Protein AF-A0A4Y3WA38-F1 (afdb_monomer_lite)

Radius of gyration: 14.27 Å; chains: 1; bounding box: 49×22×35 Å

Sequence (94 aa):
MAKASGPQGAAYAIPTKDRGLRVLPLAVIRGHVDDFLGYACRRAELRFEVTPIGCGLAGYRPDQIAPRFAGAPANVILPEVFRAVLAASTWRSP

Organism: Nitrobacter winogradskyi (NCBI:txid913)

Secondary structure (DSSP, 8-state):
-----S--TT------B-TTSPBPPHHHHHHHHHHHHHHHHHTTTS-EEPP-TTSSTT---HHHHGGGGTT--TTEE--HHHHHHHHHHHT---

Structure (mmCIF, N/CA/C/O backbone):
data_AF-A0A4Y3WA38-F1
#
_entry.id   AF-A0A4Y3WA38-F1
#
loop_
_atom_site.group_PDB
_atom_site.id
_atom_site.type_symbol
_atom_site.label_atom_id
_atom_site.label_alt_id
_atom_site.label_comp_id
_atom_site.label_asym_id
_atom_site.label_entity_id
_atom_site.label_seq_id
_atom_site.pdbx_PDB_ins_code
_atom_site.Cartn_x
_atom_site.Cartn_y
_atom_site.Cartn_z
_atom_site.occupancy
_atom_site.B_iso_or_equiv
_atom_site.auth_seq_id
_atom_site.auth_comp_id
_atom_site.auth_asym_id
_atom_site.auth_atom_id
_atom_site.pdbx_PDB_model_num
ATOM 1 N N . MET A 1 1 ? 29.732 -4.669 7.928 1.00 39.69 1 MET A N 1
ATOM 2 C CA . MET A 1 1 ? 28.725 -4.810 9.005 1.00 39.69 1 MET A CA 1
ATOM 3 C C . MET A 1 1 ? 27.815 -3.594 8.945 1.00 39.69 1 MET A C 1
ATOM 5 O O . MET A 1 1 ? 28.342 -2.496 8.990 1.00 39.69 1 MET A O 1
ATOM 9 N N . ALA A 1 2 ? 26.499 -3.757 8.805 1.00 37.22 2 ALA A N 1
ATOM 10 C CA . ALA A 1 2 ? 25.548 -2.656 8.967 1.00 37.22 2 ALA A CA 1
ATOM 11 C C . ALA A 1 2 ? 24.535 -3.094 10.023 1.00 37.22 2 ALA A C 1
ATOM 13 O O . ALA A 1 2 ? 23.672 -3.934 9.772 1.00 37.22 2 ALA A O 1
ATOM 14 N N . LYS A 1 3 ? 24.760 -2.602 11.239 1.00 47.34 3 LYS A N 1
ATOM 15 C CA . LYS A 1 3 ? 23.900 -2.782 12.398 1.00 47.34 3 LYS A CA 1
ATOM 16 C C . LYS A 1 3 ? 22.981 -1.564 12.424 1.00 47.34 3 LYS A C 1
ATOM 18 O O . LYS A 1 3 ? 23.451 -0.458 12.654 1.00 47.34 3 LYS A O 1
ATOM 23 N N . ALA A 1 4 ? 21.698 -1.765 12.165 1.00 38.25 4 ALA A N 1
ATOM 24 C CA . ALA A 1 4 ? 20.661 -0.814 12.532 1.00 38.25 4 ALA A CA 1
ATOM 25 C C . ALA A 1 4 ? 19.808 -1.527 13.586 1.00 38.25 4 ALA A C 1
ATOM 27 O O . ALA A 1 4 ? 18.994 -2.386 13.262 1.00 38.25 4 ALA A O 1
ATOM 28 N N . SER A 1 5 ? 20.102 -1.270 14.860 1.00 47.12 5 SER A N 1
ATOM 29 C CA . SER A 1 5 ? 19.404 -1.849 16.011 1.00 47.12 5 SER A CA 1
ATOM 30 C C . SER A 1 5 ? 18.758 -0.714 16.799 1.00 47.12 5 SER A C 1
ATOM 32 O O . SER A 1 5 ? 19.465 0.166 17.278 1.00 47.12 5 SER A O 1
ATOM 34 N N . GLY A 1 6 ? 17.430 -0.743 16.906 1.00 40.12 6 GLY A N 1
ATOM 35 C CA . GLY A 1 6 ? 16.599 0.202 17.662 1.00 40.12 6 GLY A CA 1
ATOM 36 C C . GLY A 1 6 ? 15.301 0.513 16.901 1.00 40.12 6 GLY A C 1
ATOM 37 O O . GLY A 1 6 ? 15.355 0.569 15.672 1.00 40.12 6 GLY A O 1
ATOM 38 N N . PRO A 1 7 ? 14.139 0.670 17.565 1.00 40.72 7 PRO A N 1
ATOM 39 C CA . PRO A 1 7 ? 12.872 0.954 16.890 1.00 40.72 7 PRO A CA 1
ATOM 40 C C . PRO A 1 7 ? 12.934 2.334 16.222 1.00 40.72 7 PRO A C 1
ATOM 42 O O . PRO A 1 7 ? 12.791 3.366 16.870 1.00 40.72 7 PRO A O 1
ATOM 45 N N . GLN A 1 8 ? 13.183 2.356 14.915 1.00 36.78 8 GLN A N 1
ATOM 46 C CA . GLN A 1 8 ? 13.217 3.579 14.119 1.00 36.78 8 GLN A CA 1
ATOM 47 C C . GLN A 1 8 ? 11.786 3.899 13.665 1.00 36.78 8 GLN A C 1
ATOM 49 O O . GLN A 1 8 ? 11.334 3.445 12.621 1.00 36.78 8 GLN A O 1
ATOM 54 N N . GLY A 1 9 ? 11.064 4.597 14.551 1.00 42.97 9 GLY A N 1
ATOM 55 C CA . GLY A 1 9 ? 9.836 5.374 14.332 1.00 42.97 9 GLY A CA 1
ATOM 56 C C . GLY A 1 9 ? 8.814 4.824 13.341 1.00 42.97 9 GLY A C 1
ATOM 57 O O . GLY A 1 9 ? 8.882 5.197 12.186 1.00 42.97 9 GLY A O 1
ATOM 58 N N . ALA A 1 10 ? 7.857 4.008 13.805 1.00 51.28 10 ALA A N 1
ATOM 59 C CA . ALA A 1 10 ? 6.584 3.620 13.152 1.00 51.28 10 ALA A CA 1
ATOM 60 C C . ALA A 1 10 ? 6.588 3.295 11.634 1.00 51.28 10 ALA A C 1
ATOM 62 O O . ALA A 1 10 ? 5.529 3.147 11.026 1.00 51.28 10 ALA A O 1
ATOM 63 N N . ALA A 1 11 ? 7.753 3.150 11.013 1.00 49.56 11 ALA A N 1
ATOM 64 C CA . ALA A 1 11 ? 7.907 2.999 9.584 1.00 49.56 11 ALA A CA 1
ATOM 65 C C . ALA A 1 11 ? 7.999 1.512 9.273 1.00 49.56 11 ALA A C 1
ATOM 67 O O . ALA A 1 11 ? 8.980 0.841 9.600 1.00 49.56 11 ALA A O 1
ATOM 68 N N . TYR A 1 12 ? 6.961 0.981 8.635 1.00 58.59 12 TYR A N 1
ATOM 69 C CA . TYR A 1 12 ? 7.025 -0.362 8.088 1.00 58.59 12 TYR A CA 1
ATOM 70 C C . TYR A 1 12 ? 7.731 -0.301 6.732 1.00 58.59 12 TYR A C 1
ATOM 72 O O . TYR A 1 12 ? 7.180 0.180 5.741 1.00 58.59 12 TYR A O 1
ATOM 80 N N . ALA A 1 13 ? 8.974 -0.771 6.684 1.00 62.66 13 ALA A N 1
ATOM 81 C CA . ALA A 1 13 ? 9.718 -0.857 5.437 1.00 62.66 13 ALA A CA 1
ATOM 82 C C . ALA A 1 13 ? 9.263 -2.096 4.653 1.00 62.66 13 ALA A C 1
ATOM 84 O O . ALA A 1 13 ? 9.579 -3.220 5.035 1.00 62.66 13 ALA A O 1
ATOM 85 N N . ILE A 1 14 ? 8.552 -1.901 3.540 1.00 65.31 14 ILE A N 1
ATOM 86 C CA . ILE A 1 14 ? 8.278 -2.984 2.586 1.00 65.31 14 ILE A CA 1
ATOM 87 C C . ILE A 1 14 ? 9.498 -3.082 1.653 1.00 65.31 14 ILE A C 1
A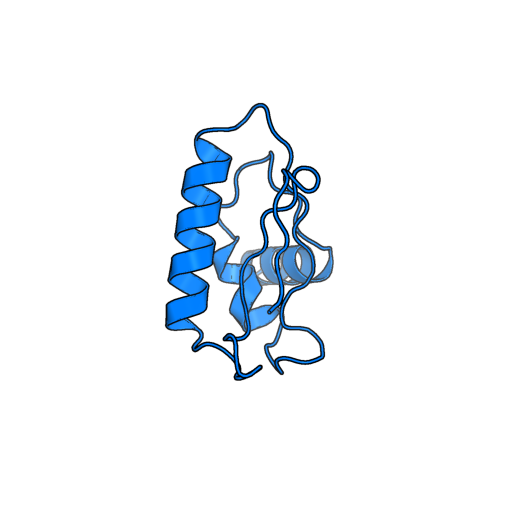TOM 89 O O . ILE A 1 14 ? 9.737 -2.170 0.852 1.00 65.31 14 ILE A O 1
ATOM 93 N N . PRO A 1 15 ? 10.314 -4.147 1.743 1.00 65.06 15 PRO A N 1
ATOM 94 C CA . PRO A 1 15 ? 11.504 -4.265 0.918 1.00 65.06 15 PRO A CA 1
ATOM 95 C C . PRO A 1 15 ? 11.104 -4.451 -0.552 1.00 65.06 15 PRO A C 1
ATOM 97 O O . PRO A 1 15 ? 10.313 -5.323 -0.900 1.00 65.06 15 PRO A O 1
ATOM 100 N N . THR A 1 16 ? 11.677 -3.634 -1.436 1.00 61.03 16 THR A N 1
ATOM 101 C CA . THR A 1 16 ? 11.564 -3.799 -2.904 1.00 61.03 16 THR A CA 1
ATOM 102 C C . THR A 1 16 ? 12.878 -4.195 -3.561 1.00 61.03 16 THR A C 1
ATOM 104 O O . THR A 1 16 ? 12.921 -4.462 -4.763 1.00 61.03 16 THR A O 1
ATOM 107 N N . LYS A 1 17 ? 13.951 -4.261 -2.770 1.00 59.44 17 LYS A N 1
ATOM 108 C CA . LYS A 1 17 ? 15.262 -4.746 -3.175 1.00 59.44 17 LYS A CA 1
ATOM 109 C C . LYS A 1 17 ? 15.816 -5.708 -2.134 1.00 59.44 17 LYS A C 1
ATOM 111 O O . LYS A 1 17 ? 15.575 -5.529 -0.942 1.00 59.44 17 LYS A O 1
ATOM 116 N N . ASP A 1 18 ? 16.561 -6.705 -2.594 1.00 62.72 18 ASP A N 1
ATOM 117 C CA . ASP A 1 18 ? 17.332 -7.592 -1.730 1.00 62.72 18 ASP A CA 1
ATOM 118 C C . ASP A 1 18 ? 18.602 -6.889 -1.199 1.00 62.72 18 ASP A C 1
ATOM 120 O O . ASP A 1 18 ? 18.924 -5.755 -1.566 1.00 62.72 18 ASP A O 1
ATOM 124 N N . ARG A 1 19 ? 19.357 -7.583 -0.341 1.00 60.38 19 ARG A N 1
ATOM 125 C CA . ARG A 1 19 ? 20.622 -7.101 0.234 1.00 60.38 19 ARG A CA 1
ATOM 126 C C . ARG A 1 19 ? 21.683 -6.766 -0.828 1.00 60.38 19 ARG A C 1
ATOM 128 O O . ARG A 1 19 ? 22.577 -5.974 -0.547 1.00 60.38 19 ARG A O 1
ATOM 135 N N . GLY A 1 20 ? 21.578 -7.342 -2.027 1.00 62.31 20 GLY A N 1
ATOM 136 C CA . GLY A 1 20 ? 22.381 -7.031 -3.211 1.00 62.31 20 GLY A CA 1
ATOM 137 C C . GLY A 1 20 ? 21.810 -5.936 -4.120 1.00 62.31 20 GLY A C 1
ATOM 138 O O . GLY A 1 20 ? 22.230 -5.848 -5.271 1.00 62.31 20 GLY A O 1
ATOM 139 N N . LEU A 1 21 ? 20.850 -5.131 -3.646 1.00 60.62 21 LEU A N 1
ATOM 140 C CA . LEU A 1 21 ? 20.139 -4.095 -4.411 1.00 60.62 21 LEU A CA 1
ATOM 141 C C . LEU A 1 21 ? 19.352 -4.623 -5.626 1.00 60.62 21 LEU A C 1
ATOM 143 O O . LEU A 1 21 ? 18.885 -3.827 -6.447 1.00 60.62 21 LEU A O 1
ATOM 147 N N . ARG A 1 22 ? 19.155 -5.942 -5.747 1.00 65.00 22 ARG A N 1
ATOM 148 C CA . ARG A 1 22 ? 18.378 -6.513 -6.850 1.00 65.00 22 ARG A CA 1
ATOM 149 C C . ARG A 1 22 ? 16.904 -6.338 -6.569 1.00 65.00 22 ARG A C 1
ATOM 151 O O . ARG A 1 22 ? 16.448 -6.568 -5.453 1.00 65.00 22 ARG A O 1
ATOM 158 N N . VAL A 1 23 ? 16.162 -5.946 -7.594 1.00 70.19 23 VAL A N 1
ATOM 159 C CA . VAL A 1 23 ? 14.714 -5.776 -7.511 1.00 70.19 23 VAL A CA 1
ATOM 160 C C . VAL A 1 23 ? 14.067 -7.114 -7.149 1.00 70.19 23 VAL A C 1
ATOM 162 O O . VAL A 1 23 ? 14.318 -8.128 -7.803 1.00 70.19 23 VAL A O 1
ATOM 165 N N . LEU A 1 24 ? 13.264 -7.124 -6.084 1.00 72.75 24 LEU A N 1
ATOM 166 C CA . LEU A 1 24 ? 12.534 -8.322 -5.679 1.00 72.75 24 LEU A CA 1
ATOM 167 C C . LEU A 1 24 ? 11.391 -8.589 -6.660 1.00 72.75 24 LEU A C 1
ATOM 169 O O . LEU A 1 24 ? 10.716 -7.641 -7.057 1.00 72.75 24 LEU A O 1
ATOM 173 N N . PRO A 1 25 ? 11.111 -9.855 -7.012 1.00 78.50 25 PRO A N 1
ATOM 174 C CA . PRO A 1 25 ? 9.965 -10.186 -7.844 1.00 78.50 25 PRO A CA 1
ATOM 175 C C . PRO A 1 25 ? 8.656 -9.653 -7.249 1.00 78.50 25 PRO A C 1
ATOM 177 O O . PRO A 1 25 ? 8.435 -9.710 -6.039 1.00 78.50 25 PRO A O 1
ATOM 180 N N . LEU A 1 26 ? 7.724 -9.251 -8.115 1.00 75.12 26 LEU A N 1
ATOM 181 C CA . LEU A 1 26 ? 6.371 -8.799 -7.749 1.00 75.12 26 LEU A CA 1
ATOM 182 C C . LEU A 1 26 ? 5.603 -9.783 -6.846 1.00 75.12 26 LEU A C 1
ATOM 184 O O . LEU A 1 26 ? 4.734 -9.369 -6.076 1.00 75.12 26 LEU A O 1
ATOM 188 N N . ALA A 1 27 ? 5.900 -11.081 -6.946 1.00 79.75 27 ALA A N 1
ATOM 189 C CA . ALA A 1 27 ? 5.337 -12.115 -6.080 1.00 79.75 27 ALA A CA 1
ATOM 190 C C . ALA A 1 27 ? 5.867 -12.026 -4.638 1.00 79.75 27 ALA A C 1
ATOM 192 O O . ALA A 1 27 ? 5.092 -12.173 -3.699 1.00 79.75 27 ALA A O 1
ATOM 193 N N . VAL A 1 28 ? 7.156 -11.724 -4.464 1.00 79.25 28 VAL A N 1
ATOM 194 C CA . VAL A 1 28 ? 7.787 -11.542 -3.147 1.00 79.25 28 VAL A CA 1
ATOM 195 C C . VAL A 1 28 ? 7.289 -10.253 -2.503 1.00 79.25 28 VAL A C 1
ATOM 197 O O . VAL A 1 28 ? 6.872 -10.255 -1.349 1.00 79.25 28 VAL A O 1
ATOM 200 N N . ILE A 1 29 ? 7.220 -9.170 -3.283 1.00 78.25 29 ILE A N 1
ATOM 201 C CA . ILE A 1 29 ? 6.647 -7.898 -2.823 1.00 78.25 29 ILE A CA 1
ATOM 202 C C . ILE A 1 29 ? 5.188 -8.091 -2.388 1.00 78.25 29 ILE A C 1
ATOM 204 O O . ILE A 1 29 ? 4.770 -7.504 -1.396 1.00 78.25 29 ILE A O 1
ATOM 208 N N . ARG A 1 30 ? 4.422 -8.956 -3.077 1.00 82.06 30 ARG A N 1
ATOM 209 C CA . ARG A 1 30 ? 3.053 -9.304 -2.663 1.00 82.06 30 ARG A CA 1
ATOM 210 C C . ARG A 1 30 ? 3.002 -9.850 -1.245 1.00 82.06 30 ARG A C 1
ATOM 212 O O . ARG A 1 30 ? 2.161 -9.392 -0.488 1.00 82.06 30 ARG A O 1
ATOM 219 N N . GLY A 1 31 ? 3.863 -10.818 -0.928 1.00 83.44 31 GLY A N 1
ATOM 220 C CA . GLY A 1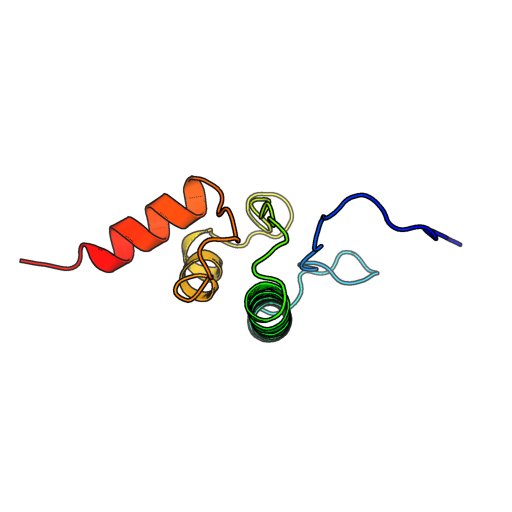 31 ? 3.902 -11.432 0.399 1.00 83.44 31 GLY A CA 1
ATOM 221 C C . GLY A 1 31 ? 4.173 -10.388 1.475 1.00 83.44 31 GLY A C 1
ATOM 222 O O . GLY A 1 31 ? 3.415 -10.279 2.425 1.00 83.44 31 GLY A O 1
ATOM 223 N N . HIS A 1 32 ? 5.160 -9.519 1.245 1.00 83.88 32 HIS A N 1
ATOM 224 C CA . HIS A 1 32 ? 5.466 -8.436 2.181 1.00 83.88 32 HIS A CA 1
ATOM 225 C C . HIS A 1 32 ? 4.329 -7.421 2.350 1.00 83.88 32 HIS A C 1
ATOM 227 O O . HIS A 1 32 ? 4.128 -6.918 3.452 1.00 83.88 32 HIS A O 1
ATOM 233 N N . VAL A 1 33 ? 3.593 -7.098 1.280 1.00 84.44 33 VAL A N 1
ATOM 234 C CA . VAL A 1 33 ? 2.411 -6.226 1.382 1.00 84.44 33 VAL A CA 1
ATOM 235 C C . VAL A 1 33 ? 1.307 -6.915 2.183 1.00 84.44 33 VAL A C 1
ATOM 237 O O . VAL A 1 33 ? 0.711 -6.277 3.039 1.00 84.44 33 VAL A O 1
ATOM 240 N N . ASP A 1 34 ? 1.056 -8.202 1.952 1.00 86.38 34 ASP A N 1
ATOM 241 C CA . ASP A 1 34 ? 0.032 -8.962 2.679 1.00 86.38 34 ASP A CA 1
ATOM 242 C C . ASP A 1 34 ? 0.351 -9.052 4.181 1.00 86.38 34 ASP A C 1
ATOM 244 O O . ASP A 1 34 ? -0.479 -8.695 5.019 1.00 86.38 34 ASP A O 1
ATOM 248 N N . ASP A 1 35 ? 1.601 -9.385 4.520 1.00 85.38 35 ASP A N 1
ATOM 249 C CA . ASP A 1 35 ? 2.099 -9.402 5.899 1.00 85.38 35 ASP A CA 1
ATOM 250 C C . ASP A 1 35 ? 1.954 -8.027 6.572 1.00 85.38 35 ASP A C 1
ATOM 252 O O . ASP A 1 35 ? 1.539 -7.925 7.732 1.00 85.38 35 ASP A O 1
ATOM 256 N N . PHE A 1 36 ? 2.268 -6.953 5.839 1.00 85.75 36 PHE A N 1
ATOM 257 C CA . PHE A 1 36 ? 2.091 -5.580 6.305 1.00 85.75 36 PHE A CA 1
ATOM 258 C C . PHE A 1 36 ? 0.624 -5.256 6.589 1.00 85.75 36 PHE A C 1
ATOM 260 O O . PHE A 1 36 ? 0.314 -4.735 7.660 1.00 85.75 36 PHE A O 1
ATOM 267 N N . LEU A 1 37 ? -0.282 -5.571 5.661 1.00 86.69 37 LEU A N 1
ATOM 268 C CA . LEU A 1 37 ? -1.711 -5.318 5.832 1.00 86.69 37 LEU A CA 1
ATOM 269 C C . LEU A 1 37 ? -2.278 -6.118 7.008 1.00 86.69 37 LEU A C 1
ATOM 271 O O . LEU A 1 37 ? -3.024 -5.569 7.819 1.00 86.69 37 LEU A O 1
ATOM 275 N N . GLY A 1 38 ? -1.865 -7.378 7.165 1.00 88.56 38 GLY A N 1
ATOM 276 C CA . GLY A 1 38 ? -2.221 -8.206 8.315 1.00 88.56 38 GLY A CA 1
ATOM 277 C C . GLY A 1 38 ? -1.738 -7.610 9.639 1.00 88.56 38 GLY A C 1
ATOM 278 O O . GLY A 1 38 ? -2.481 -7.590 10.624 1.00 88.56 38 GLY A O 1
ATOM 279 N N . TYR A 1 39 ? -0.519 -7.068 9.668 1.00 86.56 39 TYR A N 1
ATOM 280 C CA . TYR A 1 39 ? 0.011 -6.364 10.834 1.00 86.56 39 TYR A CA 1
ATOM 281 C C . TYR A 1 39 ? -0.753 -5.064 11.124 1.00 86.56 39 TYR A C 1
ATOM 283 O O . TYR A 1 39 ? -1.146 -4.828 12.269 1.00 86.56 39 TYR A O 1
ATOM 291 N N . ALA A 1 40 ? -1.011 -4.251 10.097 1.00 87.12 40 ALA A N 1
ATOM 292 C CA . ALA A 1 40 ? -1.721 -2.983 10.215 1.00 87.12 40 ALA A CA 1
ATOM 293 C C . ALA A 1 40 ? -3.166 -3.171 10.701 1.00 87.12 40 ALA A C 1
ATOM 295 O O . ALA A 1 40 ? -3.609 -2.429 11.577 1.00 87.12 40 ALA A O 1
ATOM 296 N N . CYS A 1 41 ? -3.863 -4.209 10.224 1.00 88.38 41 CYS A N 1
ATOM 297 C CA . CYS A 1 41 ? -5.200 -4.581 10.698 1.00 88.38 41 CYS A CA 1
ATOM 298 C C . CYS A 1 41 ? -5.219 -4.926 12.193 1.00 88.38 41 CYS A C 1
ATOM 300 O O . CYS A 1 41 ? -6.141 -4.541 12.906 1.00 88.38 41 CYS A O 1
ATOM 302 N N . ARG A 1 42 ? -4.193 -5.627 12.695 1.00 88.88 42 ARG A N 1
ATOM 303 C CA . ARG A 1 42 ? -4.078 -5.974 14.125 1.00 88.88 42 ARG A CA 1
ATOM 304 C C . ARG A 1 42 ? -3.670 -4.788 15.002 1.00 88.88 42 ARG A C 1
ATOM 306 O O . ARG A 1 42 ? -3.755 -4.881 16.221 1.00 88.88 42 ARG A O 1
ATOM 313 N N . ARG A 1 43 ? -3.195 -3.698 14.398 1.00 87.38 43 ARG A N 1
ATOM 314 C CA . ARG A 1 43 ? -2.670 -2.503 15.068 1.00 87.38 43 ARG A CA 1
ATOM 315 C C . ARG A 1 43 ? -3.416 -1.253 14.610 1.00 87.38 43 ARG A C 1
ATOM 317 O O . ARG A 1 43 ? -2.790 -0.275 14.216 1.00 87.38 43 ARG A O 1
ATOM 324 N N . ALA A 1 44 ? -4.747 -1.278 14.679 1.00 86.31 44 ALA A N 1
ATOM 325 C CA . ALA A 1 44 ? -5.595 -0.150 14.278 1.00 86.31 44 ALA A CA 1
ATOM 326 C C . ALA A 1 44 ? -5.285 1.161 15.039 1.00 86.31 44 ALA A C 1
ATOM 328 O O . ALA A 1 44 ? -5.565 2.243 14.534 1.00 86.31 44 ALA A O 1
ATOM 329 N N . GLU A 1 45 ? -4.675 1.065 16.226 1.00 87.75 45 GLU A N 1
ATOM 330 C CA . GLU A 1 45 ? -4.193 2.199 17.032 1.00 87.75 45 GLU A CA 1
ATOM 331 C C . GLU A 1 45 ? -2.953 2.906 16.445 1.00 87.75 45 GLU A C 1
ATOM 333 O O . GLU A 1 45 ? -2.672 4.052 16.791 1.00 87.75 45 GLU A O 1
ATOM 338 N N . LEU A 1 46 ? -2.198 2.231 15.572 1.00 84.94 46 LEU A N 1
ATOM 339 C CA . LEU A 1 46 ? -0.975 2.750 14.961 1.00 84.94 46 LEU A CA 1
ATOM 340 C C . LEU A 1 46 ? -1.256 3.231 13.547 1.00 84.94 46 LEU A C 1
ATOM 342 O O . LEU A 1 46 ? -1.965 2.565 12.800 1.00 84.94 46 LEU A O 1
ATOM 346 N N . ARG A 1 47 ? -0.636 4.345 13.156 1.00 83.94 47 ARG A N 1
ATOM 347 C CA . ARG A 1 47 ? -0.744 4.906 11.810 1.00 83.94 47 ARG A CA 1
ATOM 348 C C . ARG A 1 47 ? 0.513 4.595 11.002 1.00 83.94 47 ARG A C 1
ATOM 350 O O . ARG A 1 47 ? 1.620 4.826 11.479 1.00 83.94 47 ARG A O 1
ATOM 357 N N . PHE A 1 48 ? 0.332 4.096 9.784 1.00 83.25 48 PHE A N 1
ATOM 358 C CA . PHE A 1 48 ? 1.417 3.687 8.897 1.00 83.25 48 PHE A CA 1
ATOM 359 C C . PHE A 1 48 ? 1.440 4.556 7.644 1.00 83.25 48 PHE A C 1
ATOM 361 O O . PHE A 1 48 ? 0.486 4.558 6.870 1.00 83.25 48 PHE A O 1
ATOM 368 N N . GLU A 1 49 ? 2.540 5.269 7.423 1.00 81.75 49 GLU A N 1
ATOM 369 C CA . GLU A 1 49 ? 2.780 6.027 6.194 1.00 81.75 49 GLU A CA 1
ATOM 370 C C . GLU A 1 49 ? 3.509 5.159 5.172 1.00 81.75 49 GLU A C 1
ATOM 372 O O . GLU A 1 49 ? 4.637 4.718 5.396 1.00 81.75 49 GLU A O 1
ATOM 377 N N . VAL A 1 50 ? 2.862 4.907 4.034 1.00 78.81 50 VAL A N 1
ATOM 378 C CA . VAL A 1 50 ? 3.469 4.168 2.929 1.00 78.81 50 VAL A CA 1
ATOM 379 C C . VAL A 1 50 ? 4.200 5.159 2.035 1.00 78.81 50 VAL A C 1
ATOM 381 O O . VAL A 1 50 ? 3.604 6.056 1.438 1.00 78.81 50 VAL A O 1
ATOM 384 N N . THR A 1 51 ? 5.511 4.988 1.906 1.00 73.81 51 THR A N 1
ATOM 385 C CA . THR A 1 51 ? 6.278 5.715 0.894 1.00 73.81 51 THR A CA 1
ATOM 386 C C . THR A 1 51 ? 6.031 5.090 -0.481 1.00 73.81 51 THR A C 1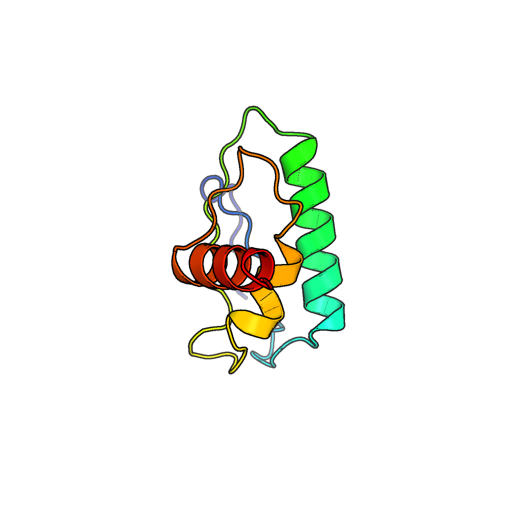
ATOM 388 O O . THR A 1 51 ? 5.766 3.891 -0.572 1.00 73.81 51 THR A O 1
ATOM 391 N N . PRO A 1 52 ? 6.080 5.861 -1.580 1.00 68.50 52 PRO A N 1
ATOM 392 C CA . PRO A 1 52 ? 5.935 5.314 -2.924 1.00 68.50 52 PRO A CA 1
ATOM 393 C C . PRO A 1 52 ? 7.146 4.438 -3.264 1.00 68.50 52 PRO A C 1
ATOM 395 O O . PRO A 1 52 ? 8.156 4.893 -3.800 1.00 68.50 52 PRO A O 1
ATOM 398 N N . ILE A 1 53 ? 7.053 3.155 -2.925 1.00 66.25 53 ILE A N 1
ATOM 399 C CA . ILE A 1 53 ? 8.150 2.219 -3.127 1.00 66.25 53 ILE A CA 1
ATOM 400 C C . ILE A 1 53 ? 8.137 1.716 -4.568 1.00 66.25 53 ILE A C 1
ATOM 402 O O . ILE A 1 53 ? 7.115 1.287 -5.097 1.00 66.25 53 ILE A O 1
ATOM 406 N N . GLY A 1 54 ? 9.306 1.758 -5.202 1.00 57.22 54 GLY A N 1
ATOM 407 C CA . GLY A 1 54 ? 9.521 1.237 -6.548 1.00 57.22 54 GLY A CA 1
ATOM 408 C C . GLY A 1 54 ? 9.363 2.257 -7.676 1.00 57.22 54 GLY A C 1
ATOM 409 O O . GLY A 1 54 ? 9.850 1.992 -8.774 1.00 57.22 54 GLY A O 1
ATOM 410 N N . CYS A 1 55 ? 8.825 3.445 -7.386 1.00 54.16 55 CYS A N 1
ATOM 411 C CA . CYS A 1 55 ? 8.680 4.544 -8.338 1.00 54.16 55 CYS A CA 1
ATOM 412 C C . CYS A 1 55 ? 9.985 5.361 -8.401 1.00 54.16 55 CYS A C 1
ATOM 414 O O . CYS A 1 55 ? 10.135 6.389 -7.750 1.00 54.16 55 CYS A O 1
ATOM 416 N N . GLY A 1 56 ? 10.987 4.832 -9.101 1.00 54.88 56 GLY A N 1
ATOM 417 C CA . GLY A 1 56 ? 12.304 5.457 -9.242 1.00 54.88 56 GLY A CA 1
ATOM 418 C C . GLY A 1 56 ? 13.384 4.407 -9.468 1.00 54.88 56 GLY A C 1
ATOM 419 O O . GLY A 1 56 ? 13.600 3.957 -10.585 1.00 54.88 56 GLY A O 1
ATOM 420 N N . LEU A 1 57 ? 14.032 3.952 -8.395 1.00 48.03 57 LEU A N 1
ATOM 421 C CA . LEU A 1 57 ? 15.197 3.063 -8.494 1.00 48.03 57 LEU A CA 1
ATOM 422 C C . LEU A 1 57 ? 14.866 1.587 -8.777 1.00 48.03 57 LEU A C 1
ATOM 424 O O . LEU A 1 57 ? 15.786 0.823 -9.054 1.00 48.03 57 LEU A O 1
ATOM 428 N N . ALA A 1 58 ? 13.626 1.119 -8.581 1.00 55.38 58 ALA A N 1
ATOM 429 C CA . ALA A 1 58 ? 13.269 -0.300 -8.783 1.00 55.38 58 ALA A CA 1
ATOM 430 C C . ALA A 1 58 ? 12.553 -0.572 -10.116 1.00 55.38 58 ALA A C 1
ATOM 432 O O . ALA A 1 58 ? 12.366 -1.731 -10.465 1.00 55.38 58 ALA A O 1
ATOM 433 N N . GLY A 1 59 ? 12.157 0.476 -10.847 1.00 63.84 59 GLY A N 1
ATOM 434 C CA . GLY A 1 59 ? 11.489 0.349 -12.144 1.00 63.84 59 GLY A CA 1
ATOM 435 C C . GLY A 1 59 ? 10.049 -0.176 -12.088 1.00 63.84 59 GLY A C 1
ATOM 436 O O . GLY A 1 59 ? 9.484 -0.475 -13.136 1.00 63.84 59 GLY A O 1
ATOM 437 N N . TYR A 1 60 ? 9.440 -0.286 -10.902 1.00 70.00 60 TYR A N 1
ATOM 438 C CA . TYR A 1 60 ? 8.042 -0.699 -10.790 1.00 70.00 60 TYR A CA 1
ATOM 439 C C . TYR A 1 60 ? 7.107 0.483 -10.985 1.00 70.00 60 TYR A C 1
ATOM 441 O O . TYR A 1 60 ? 7.294 1.555 -10.407 1.00 70.00 60 TYR A O 1
ATOM 449 N N . ARG A 1 61 ? 6.060 0.263 -11.783 1.00 75.12 61 ARG A N 1
ATOM 450 C CA . ARG A 1 61 ? 5.013 1.262 -11.966 1.00 75.12 61 ARG A CA 1
ATOM 451 C C . ARG A 1 61 ? 4.064 1.265 -10.764 1.00 75.12 61 ARG A C 1
ATOM 453 O O . ARG A 1 61 ? 3.729 0.183 -10.270 1.00 75.12 61 ARG A O 1
ATOM 4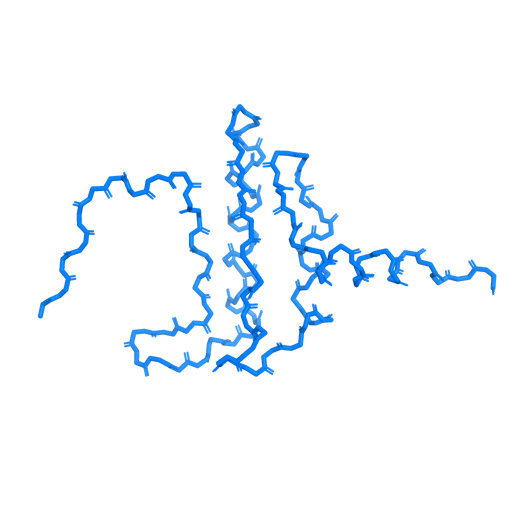60 N N . PRO A 1 62 ? 3.557 2.438 -10.343 1.00 76.56 62 PRO A N 1
ATOM 461 C CA . PRO A 1 62 ? 2.496 2.535 -9.340 1.00 76.56 62 PRO A CA 1
ATOM 462 C C . PRO A 1 62 ? 1.315 1.611 -9.652 1.00 76.56 62 PRO A C 1
ATOM 464 O O . PRO A 1 62 ? 0.811 0.943 -8.757 1.00 76.56 62 PRO A O 1
ATOM 467 N N . ASP A 1 63 ? 0.964 1.475 -10.932 1.00 78.12 63 ASP A N 1
ATOM 468 C CA . ASP A 1 63 ? -0.104 0.605 -11.441 1.00 78.12 63 ASP A CA 1
ATOM 469 C C . ASP A 1 63 ? 0.053 -0.881 -11.073 1.00 78.12 63 ASP A C 1
ATOM 471 O O . ASP A 1 63 ? -0.928 -1.613 -10.994 1.00 78.12 63 ASP A O 1
ATOM 475 N N . GLN A 1 64 ? 1.283 -1.352 -10.845 1.00 80.25 64 GLN A N 1
ATOM 476 C CA . GLN A 1 64 ? 1.566 -2.754 -10.514 1.00 80.25 64 GLN A CA 1
ATOM 477 C C . GLN A 1 64 ? 1.533 -3.021 -9.007 1.00 80.25 64 GLN A C 1
ATOM 479 O O . GLN A 1 64 ? 1.274 -4.148 -8.579 1.00 80.25 64 GLN A O 1
ATOM 484 N N . ILE A 1 65 ? 1.826 -1.996 -8.205 1.00 81.75 65 ILE A N 1
ATOM 485 C CA . ILE A 1 65 ? 1.985 -2.107 -6.754 1.00 81.75 65 ILE A CA 1
ATOM 486 C C . ILE A 1 65 ? 0.725 -1.631 -6.030 1.00 81.75 65 ILE A C 1
ATOM 488 O O . ILE A 1 65 ? 0.250 -2.317 -5.128 1.00 81.75 65 ILE A O 1
ATOM 492 N N . ALA A 1 66 ? 0.141 -0.509 -6.449 1.00 85.19 66 ALA A N 1
ATOM 493 C CA . ALA A 1 66 ? -1.003 0.108 -5.788 1.00 85.19 66 ALA A CA 1
ATOM 494 C C . ALA A 1 66 ? -2.226 -0.816 -5.650 1.00 85.19 66 ALA A C 1
ATOM 496 O O . ALA A 1 66 ? -2.782 -0.841 -4.554 1.00 85.19 66 ALA A O 1
ATOM 497 N N . PRO A 1 67 ? -2.612 -1.653 -6.643 1.00 86.94 67 PRO A N 1
ATOM 498 C CA . PRO A 1 67 ? -3.732 -2.586 -6.479 1.00 86.94 67 PRO A CA 1
ATOM 499 C C . PRO A 1 67 ? -3.557 -3.574 -5.318 1.00 86.94 67 PRO A C 1
ATOM 501 O O . PRO A 1 67 ? -4.538 -4.095 -4.798 1.00 86.94 67 PRO A O 1
ATOM 504 N N . ARG A 1 68 ? -2.319 -3.824 -4.869 1.00 84.62 68 ARG A N 1
ATOM 505 C CA . ARG A 1 68 ? -2.040 -4.681 -3.705 1.00 84.62 68 ARG A CA 1
ATOM 506 C C . ARG A 1 68 ? -2.414 -4.024 -2.377 1.00 84.62 68 ARG A C 1
ATOM 508 O O . ARG A 1 68 ? -2.585 -4.730 -1.396 1.00 84.62 68 ARG A O 1
ATOM 515 N N . PHE A 1 69 ? -2.590 -2.705 -2.365 1.00 86.50 69 PHE A N 1
ATOM 516 C CA . PHE A 1 69 ? -3.042 -1.929 -1.213 1.00 86.50 69 PHE A CA 1
ATOM 517 C C . PHE A 1 69 ? -4.547 -1.621 -1.244 1.00 86.50 69 PHE A C 1
ATOM 519 O O . PHE A 1 69 ? -5.024 -0.866 -0.403 1.00 86.50 69 PHE A O 1
ATOM 526 N N . ALA A 1 70 ? -5.318 -2.195 -2.176 1.00 85.62 70 ALA A N 1
ATOM 527 C CA . ALA A 1 70 ? -6.761 -1.945 -2.271 1.00 85.62 70 ALA A CA 1
ATOM 528 C C . ALA A 1 70 ? -7.535 -2.339 -0.995 1.00 85.62 70 ALA A C 1
ATOM 530 O O . ALA A 1 70 ? -8.560 -1.739 -0.694 1.00 85.62 70 ALA A O 1
ATOM 531 N N . GLY A 1 71 ? -7.034 -3.321 -0.237 1.00 84.38 71 GLY A N 1
ATOM 532 C CA . GLY A 1 71 ? -7.596 -3.754 1.048 1.00 84.38 71 GLY A CA 1
ATOM 533 C C . GLY A 1 71 ? -6.931 -3.123 2.273 1.00 84.38 71 GLY A C 1
ATOM 534 O O . GLY A 1 71 ? -7.024 -3.685 3.361 1.00 84.38 71 GLY A O 1
ATOM 535 N N . ALA A 1 72 ? -6.197 -2.018 2.112 1.00 88.00 72 ALA A N 1
ATOM 536 C CA . ALA A 1 72 ? -5.493 -1.402 3.227 1.00 88.00 72 ALA A CA 1
ATOM 537 C C . ALA A 1 72 ? -6.472 -0.816 4.266 1.00 88.00 72 ALA A C 1
ATOM 539 O O . ALA A 1 72 ? -7.408 -0.108 3.885 1.00 88.00 72 ALA A O 1
ATOM 540 N N . PRO A 1 73 ? -6.276 -1.082 5.572 1.00 88.31 73 PRO A N 1
ATOM 541 C CA . PRO A 1 73 ? -7.118 -0.511 6.618 1.00 88.31 73 PRO A CA 1
ATOM 542 C C . PRO A 1 73 ? -6.904 1.005 6.739 1.00 88.31 73 PRO A C 1
ATOM 544 O O . PRO A 1 73 ? -5.885 1.544 6.311 1.00 88.31 73 PRO A O 1
ATOM 547 N N . ALA A 1 74 ? -7.856 1.711 7.355 1.00 88.69 74 ALA A N 1
ATOM 548 C CA . ALA A 1 74 ? -7.868 3.180 7.416 1.00 88.69 74 ALA A CA 1
ATOM 549 C C . ALA A 1 74 ? -6.651 3.801 8.131 1.00 88.69 74 ALA A C 1
ATOM 551 O O . ALA A 1 74 ? -6.334 4.973 7.931 1.00 88.69 74 ALA A O 1
ATOM 552 N N . ASN A 1 75 ? -5.958 3.020 8.958 1.00 88.94 75 ASN A N 1
ATOM 553 C CA . ASN A 1 75 ? -4.732 3.427 9.628 1.00 88.94 75 ASN A CA 1
ATOM 554 C C . ASN A 1 75 ? -3.484 3.344 8.723 1.00 88.94 75 ASN A C 1
ATOM 556 O O . ASN A 1 75 ? -2.395 3.717 9.154 1.00 88.94 75 ASN A O 1
ATOM 560 N N . VAL A 1 76 ? -3.630 2.913 7.468 1.00 89.06 76 VAL A N 1
ATOM 561 C CA . VAL A 1 76 ? -2.586 2.936 6.438 1.00 89.06 76 VAL A CA 1
ATOM 562 C C . VAL A 1 76 ? -2.817 4.121 5.503 1.00 89.06 76 VAL A C 1
ATOM 564 O O . VAL A 1 76 ? -3.805 4.193 4.775 1.00 89.06 76 VAL A O 1
ATOM 567 N N . ILE A 1 77 ? -1.872 5.055 5.487 1.00 87.62 77 ILE A N 1
ATOM 568 C CA . ILE A 1 77 ? -1.883 6.214 4.601 1.00 87.62 77 ILE A CA 1
ATOM 569 C C . ILE A 1 77 ? -1.092 5.862 3.346 1.00 87.62 77 ILE A C 1
ATOM 571 O O . ILE A 1 77 ? 0.130 5.702 3.382 1.00 87.62 77 ILE A O 1
ATOM 575 N N . LEU A 1 78 ? -1.797 5.758 2.224 1.00 86.50 78 LEU A N 1
ATOM 576 C CA . LEU A 1 78 ? -1.189 5.516 0.922 1.00 86.50 78 LEU A CA 1
ATOM 577 C C . LEU A 1 78 ? -0.728 6.831 0.277 1.00 86.50 78 LEU A C 1
ATOM 579 O O . LEU A 1 78 ? -1.414 7.851 0.413 1.00 86.50 78 LEU A O 1
ATOM 583 N N . PRO A 1 79 ? 0.383 6.816 -0.480 1.00 84.88 79 PRO A N 1
ATOM 584 C CA . PRO A 1 79 ? 0.843 7.989 -1.203 1.00 84.88 79 PRO A CA 1
ATOM 585 C C . PRO A 1 79 ? -0.146 8.341 -2.319 1.00 84.88 79 PRO A C 1
ATOM 587 O O . PRO A 1 79 ? -0.846 7.469 -2.846 1.00 84.88 79 PRO A O 1
ATOM 590 N N . GLU A 1 80 ? -0.178 9.613 -2.717 1.00 83.62 80 GLU A N 1
ATOM 591 C CA . GLU A 1 80 ? -1.124 10.119 -3.721 1.00 83.62 80 GLU A CA 1
ATOM 592 C C . GLU A 1 80 ? -1.094 9.304 -5.018 1.00 83.62 80 GLU A C 1
ATOM 594 O O . GLU A 1 80 ? -2.144 8.931 -5.530 1.00 83.62 80 GLU A O 1
ATOM 599 N N . VAL A 1 81 ? 0.093 8.909 -5.483 1.00 83.56 81 VAL A N 1
ATOM 600 C CA . VAL A 1 81 ? 0.258 8.077 -6.685 1.00 83.56 81 VAL A CA 1
ATOM 601 C C . VAL A 1 81 ? -0.463 6.728 -6.594 1.00 83.56 81 VAL A C 1
ATOM 603 O O . VAL A 1 81 ? -1.014 6.261 -7.585 1.00 83.56 81 VAL A O 1
ATOM 606 N N . PHE A 1 82 ? -0.505 6.094 -5.417 1.00 86.62 82 PHE A N 1
ATOM 607 C CA . PHE A 1 82 ? -1.228 4.830 -5.237 1.00 86.62 82 PHE A CA 1
ATOM 608 C C . PHE A 1 82 ? -2.725 5.078 -5.098 1.00 86.62 82 PHE A C 1
ATOM 610 O O . PHE A 1 82 ? -3.517 4.335 -5.672 1.00 86.62 82 PHE A O 1
ATOM 617 N N . ARG A 1 83 ? -3.119 6.147 -4.395 1.00 85.75 83 ARG A N 1
ATOM 618 C CA . ARG A 1 83 ? -4.526 6.557 -4.296 1.00 85.75 83 ARG A CA 1
ATOM 619 C C . ARG A 1 83 ? -5.111 6.883 -5.669 1.00 85.75 83 ARG A C 1
ATOM 621 O O . ARG A 1 83 ? -6.225 6.462 -5.945 1.00 85.75 83 ARG A O 1
ATOM 628 N N . ALA A 1 84 ? -4.355 7.561 -6.530 1.00 86.38 84 ALA A N 1
ATOM 629 C CA . ALA A 1 84 ? -4.750 7.883 -7.896 1.00 86.38 84 ALA A CA 1
ATOM 630 C C . ALA A 1 84 ? -4.967 6.617 -8.736 1.00 86.38 84 ALA A C 1
ATOM 632 O O . ALA A 1 84 ? -5.991 6.498 -9.403 1.00 86.38 84 ALA A O 1
ATOM 633 N N . VAL A 1 85 ? -4.061 5.635 -8.651 1.00 86.62 85 VAL A N 1
ATOM 634 C CA . VAL A 1 85 ? -4.223 4.337 -9.331 1.00 86.62 85 VAL A CA 1
ATOM 635 C C . VAL A 1 85 ? -5.434 3.571 -8.805 1.00 86.62 85 VAL A C 1
ATOM 637 O O . VAL A 1 85 ? -6.192 3.005 -9.593 1.00 86.62 85 VAL A O 1
ATOM 640 N N . LEU A 1 86 ? -5.623 3.528 -7.484 1.00 85.69 86 LEU A N 1
ATOM 641 C CA . LEU A 1 86 ? -6.763 2.849 -6.871 1.00 85.69 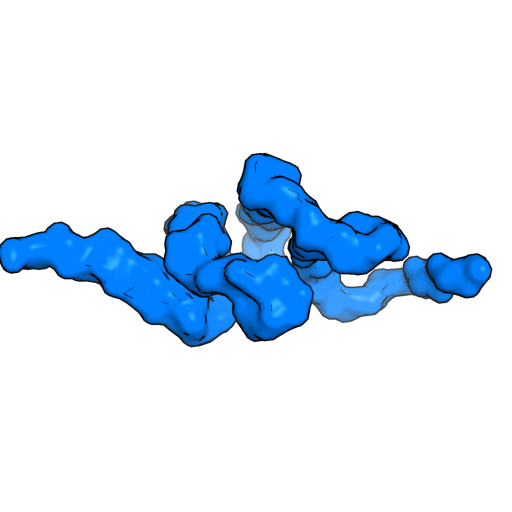86 LEU A CA 1
ATOM 642 C C . LEU A 1 86 ? -8.080 3.516 -7.282 1.00 85.69 86 LEU A C 1
ATOM 644 O O . LEU A 1 86 ? -8.985 2.821 -7.730 1.00 85.69 86 LEU A O 1
ATOM 648 N N . ALA A 1 87 ? -8.151 4.848 -7.245 1.00 84.56 87 ALA A N 1
ATOM 649 C CA . ALA A 1 87 ? -9.310 5.614 -7.698 1.00 84.56 87 ALA A CA 1
ATOM 650 C C . ALA A 1 87 ? -9.600 5.403 -9.197 1.00 84.56 87 ALA A C 1
ATOM 652 O O . ALA A 1 87 ? -10.743 5.160 -9.582 1.00 84.56 87 ALA A O 1
ATOM 653 N N . ALA A 1 88 ? -8.566 5.414 -10.045 1.00 78.69 88 ALA A N 1
ATOM 654 C CA . ALA A 1 88 ? -8.694 5.139 -11.476 1.00 78.69 88 ALA A CA 1
ATOM 655 C C . ALA A 1 88 ? -9.132 3.690 -11.760 1.00 78.69 88 ALA A C 1
ATOM 657 O O . ALA A 1 88 ? -9.904 3.447 -12.684 1.00 78.69 88 ALA A O 1
ATOM 658 N N . SER A 1 89 ? -8.688 2.728 -10.943 1.00 66.00 89 SER A N 1
ATOM 659 C CA . SER A 1 89 ? -9.117 1.325 -11.038 1.00 66.00 89 SER A CA 1
ATOM 660 C C . SER A 1 89 ? -10.581 1.147 -10.626 1.00 66.00 89 SER A C 1
ATOM 662 O O . SER A 1 89 ? -11.274 0.312 -11.204 1.00 66.00 89 SER A O 1
ATOM 664 N N . THR A 1 90 ? -11.063 1.942 -9.663 1.00 63.12 90 THR A N 1
ATOM 665 C CA . THR A 1 90 ? -12.474 1.942 -9.237 1.00 63.12 90 THR A CA 1
ATOM 666 C C . THR A 1 90 ? -13.405 2.678 -10.202 1.00 63.12 90 THR A C 1
ATOM 668 O O . THR A 1 90 ? -14.603 2.431 -10.179 1.00 63.12 90 THR A O 1
ATOM 671 N N . TRP A 1 91 ? -12.873 3.535 -11.082 1.00 59.28 91 TRP A N 1
A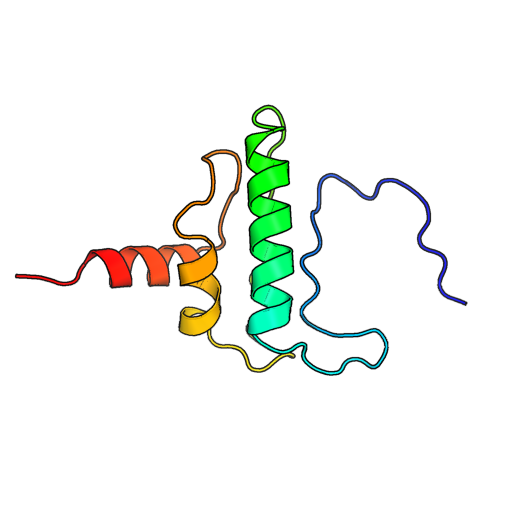TOM 672 C CA . TRP A 1 91 ? -13.641 4.315 -12.066 1.00 59.28 91 TRP A CA 1
ATOM 673 C C . TRP A 1 91 ? -13.827 3.595 -13.420 1.00 59.28 91 TRP A C 1
ATOM 675 O O . TRP A 1 91 ? -14.042 4.207 -14.464 1.00 59.28 91 TRP A O 1
ATOM 685 N N . ARG A 1 92 ? -13.765 2.262 -13.460 1.00 51.94 92 ARG A N 1
ATOM 686 C CA . ARG A 1 92 ? -14.185 1.541 -14.669 1.00 51.94 92 ARG A CA 1
ATOM 687 C C . ARG A 1 92 ? -15.722 1.508 -14.730 1.00 51.94 92 ARG A C 1
ATOM 689 O O . ARG A 1 92 ? -16.315 0.653 -14.085 1.00 51.94 92 ARG A O 1
ATOM 696 N N . SER A 1 93 ? -16.283 2.421 -15.537 1.00 39.44 93 SER A N 1
ATOM 697 C CA . SER A 1 93 ? -17.652 2.527 -16.106 1.00 39.44 93 SER A CA 1
ATOM 698 C C . SER A 1 93 ? -18.580 3.627 -15.553 1.00 39.44 93 SER A C 1
ATOM 700 O O . SER A 1 93 ? -18.425 4.027 -14.397 1.00 39.44 93 SER A O 1
ATOM 702 N N . PRO A 1 94 ? -19.523 4.163 -16.370 1.00 54.47 94 PRO A N 1
ATOM 703 C CA . PRO A 1 94 ? -20.174 3.581 -17.567 1.00 54.47 94 PRO A CA 1
ATOM 704 C C . PRO A 1 94 ? -19.281 3.411 -18.801 1.00 54.47 94 PRO A C 1
ATOM 706 O O . PRO A 1 94 ? -18.647 4.395 -19.236 1.00 54.47 94 PRO A O 1
#

Foldseek 3Di:
DDDDDDPDPLELDQDQADPVRAGDDLVSSLVSLVVVQVVCVVPVVAAYEDDPPCVPSRVDQLLSNLVSCLVHDPSYDYDPRSVVNSVVVVPPDD

pLDDT: mean 72.28, std 15.8, range [36.78, 89.06]